Protein AF-A0A838W2P3-F1 (afdb_monomer)

Mean predicted aligned error: 6.41 Å

Radius of gyration: 11.05 Å; Cα contacts (8 Å, |Δi|>4): 84; chains: 1; bounding box: 25×29×25 Å

Sequence (50 aa):
MLKPFTEDNGKLKFCITCGNKATSEALFAVGDGAILVEKYCDTCAKKEAR

Foldseek 3Di:
DKDFDDPPDPDFDAAPPPRHGFGIWDWDDPDPRDTDIGTHHPVVVVVVVD

Nearest PDB structures (foldseek):
  4e1r-assembly1_A  TM=6.556E-01  e=9.934E-01  Mycobacterium tuberculosis
  6y2l-assembly1_LW  TM=4.844E-01  e=1.060E+00  Homo sapiens
  9c62-assembly1_H  TM=3.692E-01  e=7.458E+00  Homo sapiens
  5etx-assembly3_C  TM=3.130E-01  e=4.433E+00  Hepacivirus hominis

Secondary structure (DSSP, 8-state):
--EE----SS--PBPTTTSSBP-EEEEEEEETTEEEEEEE-HHHHHHHT-

Structure (mmCIF, N/CA/C/O backbone):
data_AF-A0A838W2P3-F1
#
_entry.id   AF-A0A838W2P3-F1
#
loop_
_atom_site.group_PDB
_atom_site.id
_atom_site.type_symbol
_atom_site.label_atom_id
_atom_site.label_alt_id
_atom_site.label_comp_id
_atom_site.label_asym_id
_atom_site.label_entity_id
_atom_site.label_seq_id
_atom_site.pdbx_PDB_ins_code
_atom_site.Cartn_x
_atom_site.Cartn_y
_atom_site.Cartn_z
_atom_site.occupancy
_atom_site.B_iso_or_equiv
_atom_site.auth_seq_id
_atom_site.auth_comp_id
_atom_site.auth_asym_id
_atom_site.auth_atom_id
_atom_site.pdbx_PDB_model_num
ATOM 1 N N . MET A 1 1 ? 5.987 -5.214 -0.854 1.00 59.16 1 MET A N 1
ATOM 2 C CA . MET A 1 1 ? 6.239 -5.156 0.605 1.00 59.16 1 MET A CA 1
ATOM 3 C C . MET A 1 1 ? 5.930 -3.738 1.067 1.00 59.16 1 MET A C 1
ATOM 5 O O . MET A 1 1 ? 6.594 -2.817 0.605 1.00 59.16 1 MET A O 1
ATOM 9 N N . LEU A 1 2 ? 4.878 -3.555 1.867 1.00 71.94 2 LEU A N 1
ATOM 10 C CA . LEU A 1 2 ? 4.461 -2.240 2.371 1.00 71.94 2 LEU A CA 1
ATOM 11 C C . LEU A 1 2 ? 5.372 -1.817 3.523 1.00 71.94 2 LEU A C 1
ATOM 13 O O . LEU A 1 2 ? 5.680 -2.631 4.395 1.00 71.94 2 LEU A O 1
ATOM 17 N N . LYS A 1 3 ? 5.813 -0.560 3.515 1.00 75.44 3 LYS A N 1
ATOM 18 C CA . LYS A 1 3 ? 6.619 0.023 4.589 1.00 75.44 3 LYS A CA 1
ATOM 19 C C . LYS A 1 3 ? 5.802 1.083 5.331 1.00 75.44 3 LYS A C 1
ATOM 21 O O . LYS A 1 3 ? 5.032 1.797 4.683 1.00 75.44 3 LYS A O 1
ATOM 26 N N . PRO A 1 4 ? 5.951 1.190 6.664 1.00 72.12 4 PRO A N 1
ATOM 27 C CA . PRO A 1 4 ? 5.335 2.272 7.418 1.00 72.12 4 PRO A CA 1
ATOM 28 C C . PRO A 1 4 ? 5.870 3.607 6.896 1.00 72.12 4 PRO A C 1
ATOM 30 O O . PRO A 1 4 ? 7.081 3.798 6.784 1.00 72.12 4 PRO A O 1
ATOM 33 N N . PHE A 1 5 ? 4.954 4.503 6.542 1.00 70.00 5 PHE A N 1
ATOM 34 C CA . PHE A 1 5 ? 5.272 5.841 6.068 1.00 70.00 5 PHE A CA 1
ATOM 35 C C . PHE A 1 5 ? 5.138 6.811 7.237 1.00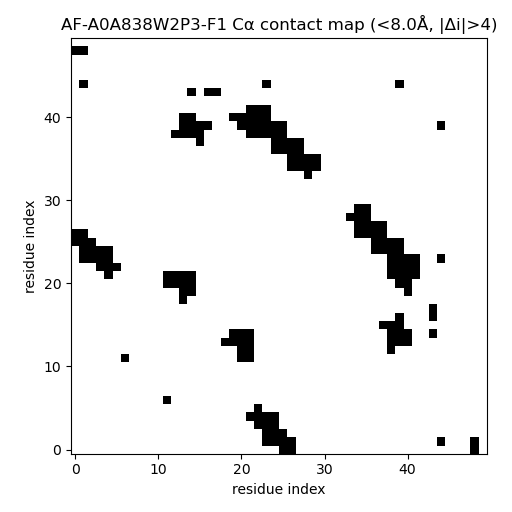 70.00 5 PHE A C 1
ATOM 37 O O . PHE A 1 5 ? 4.030 7.099 7.690 1.00 70.00 5 PHE A O 1
ATOM 44 N N . THR A 1 6 ? 6.266 7.327 7.718 1.00 62.91 6 THR A N 1
ATOM 45 C CA . THR A 1 6 ? 6.278 8.414 8.699 1.00 62.91 6 THR A CA 1
ATOM 46 C C . THR A 1 6 ? 6.259 9.739 7.940 1.00 62.91 6 THR A C 1
ATOM 48 O O . THR A 1 6 ? 7.159 10.031 7.153 1.00 62.91 6 THR A O 1
ATOM 51 N N . GLU A 1 7 ? 5.202 10.530 8.126 1.00 63.75 7 GLU A N 1
ATOM 52 C CA . GLU A 1 7 ? 5.096 11.877 7.561 1.00 63.75 7 GLU A CA 1
ATOM 53 C C . GLU A 1 7 ? 6.166 12.796 8.162 1.00 63.75 7 GLU A C 1
ATOM 55 O O . GLU A 1 7 ? 6.019 13.269 9.283 1.00 63.75 7 GLU A O 1
ATOM 60 N N . ASP A 1 8 ? 7.223 13.074 7.402 1.00 59.09 8 ASP A N 1
ATOM 61 C CA . ASP A 1 8 ? 8.319 13.947 7.849 1.00 59.09 8 ASP A CA 1
ATOM 62 C C . ASP A 1 8 ? 8.076 15.441 7.545 1.00 59.09 8 ASP A C 1
ATOM 64 O O . ASP A 1 8 ? 8.738 16.308 8.097 1.00 59.09 8 ASP A O 1
ATOM 68 N N . ASN A 1 9 ? 7.107 15.785 6.681 1.00 59.28 9 ASN A N 1
ATOM 69 C CA . ASN A 1 9 ? 7.104 17.115 6.048 1.00 59.28 9 ASN A CA 1
ATOM 70 C C . ASN A 1 9 ? 5.728 17.802 5.921 1.00 59.28 9 ASN A C 1
ATOM 72 O O . ASN A 1 9 ? 5.476 18.525 4.957 1.00 59.28 9 ASN A O 1
ATOM 76 N N . GLY A 1 10 ? 4.795 17.532 6.844 1.00 57.34 10 GLY A N 1
ATOM 77 C CA . GLY A 1 10 ? 3.524 18.271 6.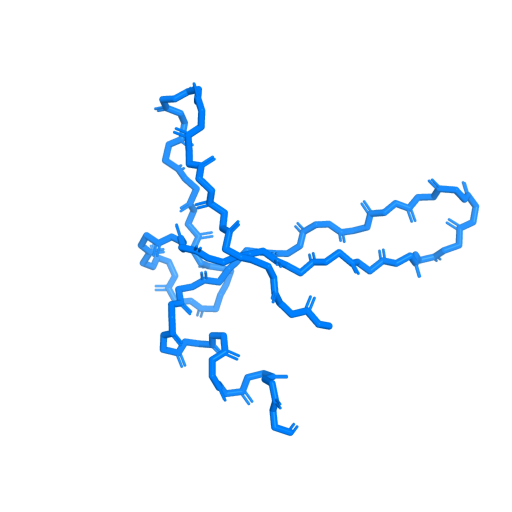996 1.00 57.34 10 GLY A CA 1
ATOM 78 C C . GLY A 1 10 ? 2.507 18.174 5.844 1.00 57.34 10 GLY A C 1
ATOM 79 O O . GLY A 1 10 ? 1.393 18.683 5.959 1.00 57.34 10 GLY A O 1
ATOM 80 N N . LYS A 1 11 ? 2.846 17.516 4.730 1.00 63.75 11 LYS A N 1
ATOM 81 C CA . LYS A 1 11 ? 1.912 17.218 3.640 1.00 63.75 11 LYS A CA 1
ATOM 82 C C . LYS A 1 11 ? 1.191 15.908 3.929 1.00 63.75 11 LYS A C 1
ATOM 84 O O . LYS A 1 11 ? 1.715 14.843 3.601 1.00 63.75 11 LYS A O 1
ATOM 89 N N . LEU A 1 12 ? -0.022 16.027 4.471 1.00 65.25 12 LEU A N 1
ATOM 90 C CA . LEU A 1 12 ? -0.990 14.936 4.585 1.00 65.25 12 LEU A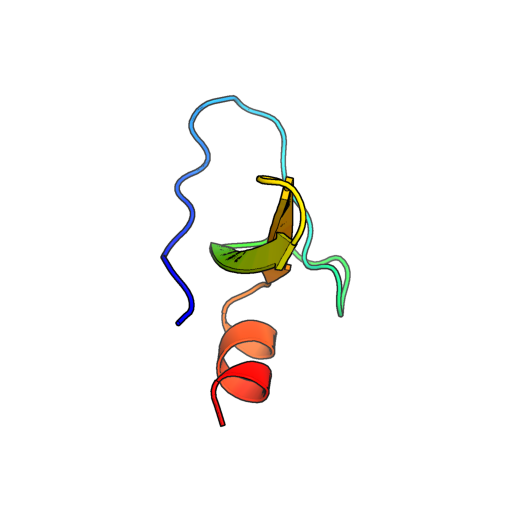 CA 1
ATOM 91 C C . LEU A 1 12 ? -1.089 14.193 3.255 1.00 65.25 12 LEU A C 1
ATOM 93 O O . LEU A 1 12 ? -1.508 14.751 2.239 1.00 65.25 12 LEU A O 1
ATOM 97 N N . LYS A 1 13 ? -0.664 12.929 3.260 1.00 78.75 13 LYS A N 1
ATOM 98 C CA . LYS A 1 13 ? -0.818 12.037 2.112 1.00 78.75 13 LYS A CA 1
ATOM 99 C C . LYS A 1 13 ? -2.014 11.127 2.338 1.00 78.75 13 LYS A C 1
ATOM 101 O O 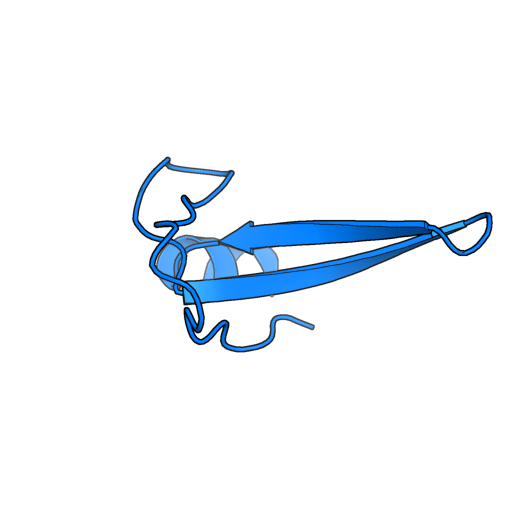. LYS A 1 13 ? -2.213 10.596 3.429 1.00 78.75 13 LYS A O 1
ATOM 106 N N . PHE A 1 14 ? -2.810 10.966 1.291 1.00 86.12 14 PHE A N 1
ATOM 107 C CA . PHE A 1 14 ? -4.058 10.217 1.332 1.00 86.12 14 PHE A CA 1
ATOM 108 C C . PHE A 1 14 ? -3.882 8.839 0.700 1.00 86.12 14 PHE A C 1
ATOM 110 O O . 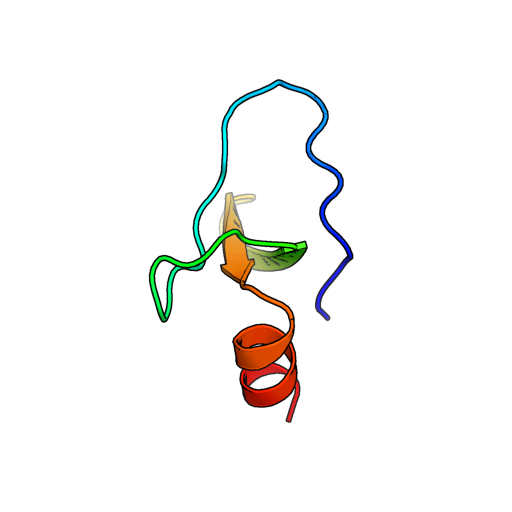PHE A 1 14 ? -3.037 8.632 -0.171 1.00 86.12 14 PHE A O 1
ATOM 117 N N . CYS A 1 15 ? -4.674 7.889 1.178 1.00 89.25 15 CYS A N 1
ATOM 118 C CA . CYS A 1 15 ? -4.757 6.544 0.654 1.00 89.25 15 CYS A CA 1
ATOM 119 C C . CYS A 1 15 ? -5.353 6.593 -0.750 1.00 89.25 15 CYS A C 1
ATOM 121 O O . CYS A 1 15 ? -6.466 7.091 -0.923 1.00 89.25 15 CYS A O 1
ATOM 123 N N . ILE A 1 16 ? -4.651 6.019 -1.725 1.00 87.62 16 ILE A N 1
ATOM 124 C CA . ILE A 1 16 ? -5.097 5.985 -3.123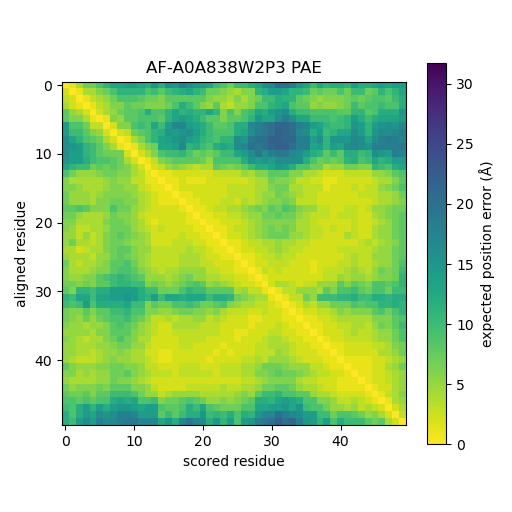 1.00 87.62 16 ILE A CA 1
ATOM 125 C C . ILE A 1 16 ? -6.433 5.247 -3.300 1.00 87.62 16 ILE A C 1
ATOM 127 O O . ILE A 1 16 ? -7.216 5.585 -4.179 1.00 87.62 16 ILE A O 1
ATOM 131 N N . THR A 1 17 ? -6.731 4.285 -2.424 1.00 89.19 17 THR A N 1
ATOM 132 C CA . THR A 1 17 ? -7.936 3.451 -2.506 1.00 89.19 17 THR A CA 1
ATOM 133 C C . THR A 1 17 ? -9.183 4.105 -1.907 1.00 89.19 17 THR A C 1
ATOM 135 O O . THR A 1 17 ? -10.282 3.887 -2.404 1.00 89.19 17 THR A O 1
ATOM 138 N N . CYS A 1 18 ? -9.054 4.847 -0.801 1.00 90.12 18 CYS A N 1
ATOM 139 C CA . CYS A 1 18 ? -10.219 5.315 -0.033 1.00 90.12 18 CYS A CA 1
ATOM 140 C C . CYS A 1 18 ? -10.163 6.781 0.412 1.00 90.12 18 CYS A C 1
ATOM 142 O O . CYS A 1 18 ? -11.080 7.237 1.088 1.00 90.12 18 CYS A O 1
ATOM 144 N N . GLY A 1 19 ? -9.091 7.512 0.103 1.00 86.88 19 GLY A N 1
ATOM 145 C CA . GLY A 1 19 ? -8.947 8.923 0.467 1.00 86.88 19 GLY A CA 1
ATOM 146 C C . GLY A 1 19 ? -8.699 9.196 1.956 1.00 86.88 19 GLY A C 1
ATOM 147 O O . GLY A 1 19 ? -8.466 10.341 2.320 1.00 86.88 19 GLY A O 1
ATOM 148 N N . ASN A 1 20 ? -8.700 8.180 2.828 1.00 89.19 20 ASN A N 1
ATOM 149 C CA . ASN A 1 20 ? -8.312 8.339 4.235 1.00 89.19 20 ASN A CA 1
ATOM 150 C C . ASN A 1 20 ? -6.820 8.652 4.380 1.00 89.19 20 ASN A C 1
ATOM 152 O O . ASN A 1 20 ? -6.041 8.434 3.457 1.00 89.19 20 ASN A O 1
ATOM 156 N N . LYS A 1 21 ? -6.394 9.101 5.562 1.00 87.00 21 LYS A N 1
ATOM 157 C CA . LYS A 1 21 ? -4.975 9.322 5.869 1.00 87.00 21 LYS A CA 1
ATOM 158 C C . LYS A 1 21 ? -4.140 8.064 5.575 1.00 87.00 21 LYS A C 1
ATOM 160 O O . LYS A 1 21 ? -4.447 6.984 6.082 1.00 87.00 21 LYS A O 1
ATOM 165 N N . ALA A 1 22 ? -3.102 8.200 4.751 1.00 88.44 22 ALA A N 1
ATOM 166 C CA . ALA A 1 22 ? -2.176 7.110 4.473 1.00 88.44 22 ALA A CA 1
ATOM 167 C C . ALA A 1 22 ? -1.166 6.952 5.614 1.00 88.44 22 ALA A C 1
ATOM 169 O O . ALA A 1 22 ? -0.636 7.935 6.126 1.00 88.44 22 ALA A O 1
ATOM 170 N N . THR A 1 23 ? -0.888 5.706 5.978 1.00 86.75 23 THR A N 1
ATOM 171 C CA . THR A 1 23 ? 0.055 5.315 7.042 1.00 86.75 23 THR A CA 1
ATOM 172 C C . THR A 1 23 ? 1.150 4.390 6.524 1.00 86.75 23 THR A C 1
ATOM 174 O O . THR A 1 23 ? 2.160 4.172 7.187 1.00 86.75 23 THR A O 1
ATOM 177 N N . SER A 1 24 ? 0.968 3.843 5.323 1.00 86.12 24 SER A N 1
ATOM 178 C CA . SER A 1 24 ? 1.900 2.938 4.666 1.00 86.12 24 SER A CA 1
ATOM 179 C C . SER A 1 24 ? 2.149 3.378 3.232 1.00 86.12 24 SER A C 1
ATOM 181 O O . SER A 1 24 ? 1.290 3.985 2.585 1.00 86.12 24 SER A O 1
ATOM 183 N N . GLU A 1 25 ? 3.319 3.037 2.714 1.00 86.69 25 GLU A N 1
ATOM 184 C CA . GLU A 1 25 ? 3.652 3.209 1.307 1.00 86.69 25 GLU A CA 1
ATOM 185 C C . GLU A 1 25 ? 4.224 1.931 0.700 1.00 86.69 25 GLU A C 1
ATOM 187 O O . GLU A 1 25 ? 4.890 1.131 1.362 1.00 86.69 25 GLU A O 1
ATOM 192 N N . ALA A 1 26 ? 3.931 1.739 -0.578 1.00 86.12 26 ALA A N 1
ATOM 193 C CA . ALA A 1 26 ? 4.484 0.693 -1.408 1.00 86.12 26 ALA A CA 1
ATOM 194 C C . ALA A 1 26 ? 5.328 1.337 -2.505 1.00 86.12 26 ALA A C 1
ATOM 196 O O . ALA A 1 26 ? 4.959 2.355 -3.089 1.00 86.12 26 ALA A O 1
ATOM 197 N N . LEU A 1 27 ? 6.487 0.737 -2.746 1.00 87.19 27 LEU A N 1
ATOM 198 C CA . LEU A 1 27 ? 7.459 1.184 -3.729 1.00 87.19 27 LEU A CA 1
ATOM 199 C C . LEU A 1 27 ? 7.511 0.117 -4.817 1.00 87.19 27 LEU A C 1
ATOM 201 O O . LEU A 1 27 ? 7.888 -1.023 -4.536 1.00 87.19 27 LEU A O 1
ATOM 205 N N . PHE A 1 28 ? 7.138 0.486 -6.035 1.00 85.75 28 PHE A N 1
ATOM 206 C CA . PHE A 1 28 ? 7.155 -0.394 -7.196 1.00 85.75 28 PHE A CA 1
ATOM 207 C C . PHE A 1 28 ? 8.163 0.135 -8.208 1.00 85.75 28 PHE A C 1
ATOM 209 O O . PHE A 1 28 ? 8.043 1.260 -8.686 1.00 85.75 28 PHE A O 1
ATOM 216 N N . ALA A 1 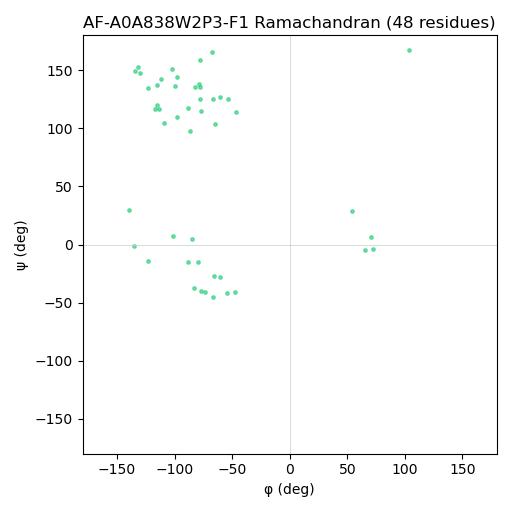29 ? 9.168 -0.671 -8.539 1.00 89.12 29 ALA A N 1
ATOM 217 C CA . ALA A 1 29 ? 10.071 -0.358 -9.637 1.00 89.12 29 ALA A CA 1
ATOM 218 C C . ALA A 1 29 ? 9.351 -0.667 -10.955 1.00 89.12 29 ALA A C 1
ATOM 220 O O . ALA A 1 29 ? 9.021 -1.823 -11.213 1.00 89.12 29 ALA A O 1
ATOM 221 N N . VAL A 1 30 ? 9.086 0.359 -11.765 1.00 89.12 30 VAL A N 1
ATOM 222 C CA . VAL A 1 30 ? 8.292 0.236 -13.006 1.00 89.12 30 VAL A CA 1
ATOM 223 C C . VAL A 1 30 ? 9.150 0.198 -14.278 1.00 89.12 30 VAL A C 1
ATOM 225 O O . VAL A 1 30 ? 8.609 0.193 -15.377 1.00 89.12 30 VAL A O 1
ATOM 228 N N . GLY A 1 31 ? 10.478 0.120 -14.137 1.00 87.38 31 GLY A N 1
ATOM 229 C CA . GLY A 1 31 ? 11.438 0.187 -15.247 1.00 87.38 31 GLY A CA 1
ATOM 230 C C . GLY A 1 31 ? 12.127 1.5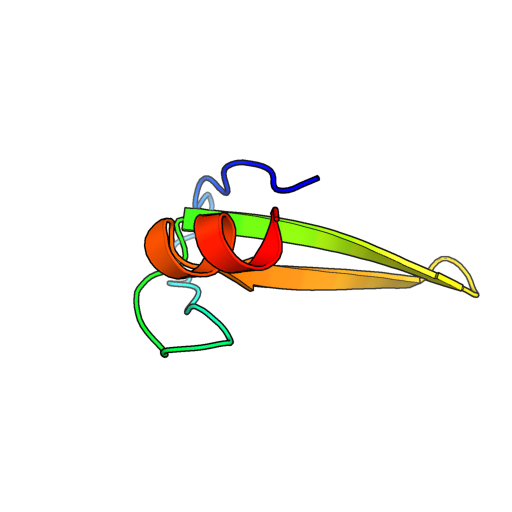51 -15.337 1.00 87.38 31 GLY A C 1
ATOM 231 O O . GLY A 1 31 ? 11.739 2.487 -14.644 1.00 87.38 31 GLY A O 1
ATOM 232 N N . ASP A 1 32 ? 13.199 1.642 -16.128 1.00 89.50 32 ASP A N 1
ATOM 233 C CA . ASP A 1 32 ? 13.912 2.898 -16.442 1.00 89.50 32 ASP A CA 1
ATOM 234 C C . ASP A 1 32 ? 14.371 3.727 -15.223 1.00 89.50 32 ASP A C 1
ATOM 236 O O . ASP A 1 32 ? 14.474 4.951 -15.268 1.00 89.50 32 ASP A O 1
ATOM 240 N N . GLY A 1 33 ? 14.640 3.060 -14.095 1.00 88.06 33 GLY A N 1
ATOM 241 C CA . GLY A 1 33 ? 15.009 3.724 -12.840 1.00 88.06 33 GLY A CA 1
ATOM 242 C C . GLY A 1 33 ? 13.860 4.484 -12.163 1.00 88.06 33 GLY A C 1
ATOM 243 O O . GLY A 1 33 ? 14.082 5.145 -11.149 1.00 88.06 33 GLY A O 1
ATOM 244 N N . ALA A 1 34 ? 12.633 4.379 -12.676 1.00 91.19 34 ALA A N 1
ATOM 245 C CA . ALA A 1 34 ? 11.453 4.977 -12.079 1.00 91.19 34 ALA A CA 1
ATOM 246 C C . ALA A 1 34 ? 10.886 4.095 -10.957 1.00 91.19 34 ALA A C 1
ATOM 248 O O . ALA A 1 34 ? 10.739 2.874 -11.088 1.00 91.19 34 ALA A O 1
ATOM 249 N N . ILE A 1 35 ? 10.527 4.744 -9.846 1.00 89.75 35 ILE A N 1
ATOM 250 C CA . ILE A 1 35 ? 9.842 4.116 -8.716 1.00 89.75 35 ILE A CA 1
ATOM 251 C C . ILE A 1 35 ? 8.473 4.769 -8.557 1.00 89.75 35 ILE A C 1
ATOM 253 O O . ILE A 1 35 ? 8.366 5.957 -8.253 1.00 89.75 35 ILE A O 1
ATOM 257 N N . LEU A 1 36 ? 7.424 3.974 -8.737 1.00 86.00 36 LEU A N 1
ATOM 258 C CA . LEU A 1 36 ? 6.065 4.347 -8.388 1.00 86.00 36 LEU A CA 1
ATOM 259 C C . LEU A 1 36 ? 5.891 4.197 -6.874 1.00 86.00 36 LEU A C 1
ATOM 261 O O . LEU A 1 36 ? 6.160 3.137 -6.306 1.00 86.00 36 LEU A O 1
ATOM 265 N N . VAL A 1 37 ? 5.451 5.272 -6.224 1.00 86.38 37 VAL A N 1
ATOM 266 C CA . VAL A 1 37 ? 5.183 5.290 -4.783 1.00 86.38 37 VAL A CA 1
ATOM 267 C C . VAL A 1 37 ? 3.678 5.372 -4.580 1.00 86.38 37 VAL A C 1
ATOM 269 O O . VAL A 1 37 ? 3.083 6.440 -4.735 1.00 86.38 37 VAL A O 1
ATOM 272 N N . GLU A 1 38 ? 3.068 4.261 -4.195 1.00 88.25 38 GLU A N 1
ATOM 273 C CA . GLU A 1 38 ? 1.651 4.212 -3.845 1.00 88.25 38 GLU A CA 1
ATOM 274 C C . GLU A 1 38 ? 1.475 4.287 -2.331 1.00 88.25 38 GLU A C 1
ATOM 276 O O . GLU A 1 38 ? 2.293 3.780 -1.562 1.00 88.25 38 GLU A O 1
ATOM 281 N N . LYS A 1 39 ? 0.416 4.956 -1.876 1.00 87.94 39 LYS A N 1
ATOM 282 C CA . LYS A 1 39 ? 0.182 5.221 -0.452 1.00 87.94 39 LYS A CA 1
ATOM 283 C C . LYS A 1 39 ? -1.164 4.684 -0.021 1.00 87.94 39 LYS A C 1
ATOM 285 O O . LYS A 1 39 ? -2.178 4.915 -0.677 1.00 87.94 39 LYS A O 1
ATOM 290 N N . TYR A 1 40 ? -1.170 4.005 1.118 1.00 88.94 40 TYR A N 1
ATOM 291 C CA . TYR A 1 40 ? -2.323 3.282 1.632 1.00 88.94 40 TYR A CA 1
ATOM 292 C C . TYR A 1 40 ? -2.519 3.562 3.121 1.00 88.94 40 TYR A C 1
ATOM 294 O O . TYR A 1 40 ? -1.565 3.805 3.860 1.00 88.94 40 TYR A O 1
ATOM 302 N N . CYS A 1 41 ? -3.768 3.528 3.576 1.00 89.62 41 CYS A N 1
ATOM 303 C CA . CYS A 1 41 ? -4.068 3.402 5.000 1.00 89.62 41 CYS A CA 1
ATOM 304 C C . CYS A 1 41 ? -3.880 1.942 5.436 1.00 89.62 41 CYS A C 1
ATOM 306 O O . CYS A 1 41 ? -3.971 1.041 4.603 1.00 89.62 41 CYS A O 1
ATOM 308 N N . ASP A 1 42 ? -3.688 1.695 6.731 1.00 85.69 42 ASP A N 1
ATOM 309 C CA . ASP A 1 42 ? -3.526 0.348 7.305 1.00 85.69 42 ASP A CA 1
ATOM 310 C C . ASP A 1 42 ? -4.577 -0.661 6.824 1.00 85.69 42 ASP A C 1
ATOM 312 O O . ASP A 1 42 ? -4.269 -1.818 6.538 1.00 85.69 42 ASP A O 1
ATOM 316 N N . THR A 1 43 ? -5.832 -0.227 6.714 1.00 88.25 43 THR A N 1
ATOM 317 C CA . THR A 1 43 ? -6.936 -1.090 6.289 1.00 88.25 43 THR A CA 1
ATOM 318 C C . THR A 1 43 ? -6.793 -1.532 4.835 1.00 88.25 43 THR A C 1
ATOM 320 O O . THR A 1 43 ? -6.985 -2.709 4.537 1.00 88.25 43 THR A O 1
ATOM 323 N N . CYS A 1 44 ? -6.460 -0.609 3.931 1.00 88.44 44 CYS A N 1
ATOM 324 C CA . CYS A 1 44 ? -6.253 -0.921 2.517 1.00 88.44 44 CYS A CA 1
ATOM 325 C C . CYS A 1 44 ? -4.929 -1.660 2.310 1.00 88.44 44 CYS A C 1
ATOM 327 O O . CYS A 1 44 ? -4.905 -2.665 1.617 1.00 88.44 44 CYS A O 1
ATOM 329 N N .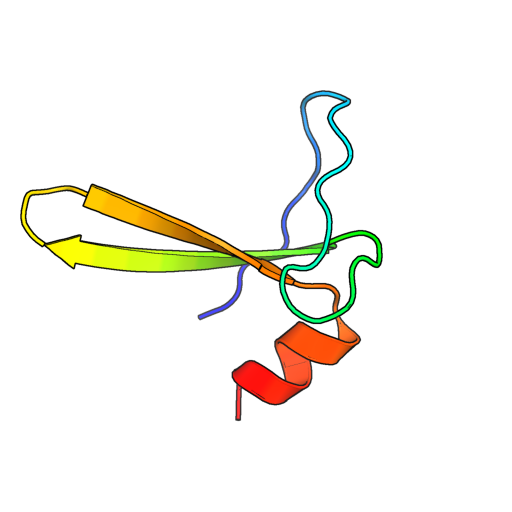 ALA A 1 45 ? -3.866 -1.259 3.007 1.00 85.75 45 ALA A N 1
ATOM 330 C CA . ALA A 1 45 ? -2.566 -1.920 2.978 1.00 85.75 45 ALA A CA 1
ATOM 331 C C . ALA A 1 45 ? -2.671 -3.420 3.315 1.00 85.75 45 ALA A C 1
ATOM 333 O O . ALA A 1 45 ? -2.079 -4.253 2.636 1.00 85.75 45 ALA A O 1
ATOM 334 N N . LYS A 1 46 ? -3.483 -3.791 4.314 1.00 80.94 46 LYS A N 1
ATOM 335 C CA . LYS A 1 46 ? -3.740 -5.200 4.662 1.00 80.94 46 LYS A CA 1
ATOM 336 C C . LYS A 1 46 ? -4.489 -5.983 3.582 1.00 80.94 46 LYS A C 1
ATOM 338 O O . LYS A 1 46 ? -4.344 -7.200 3.534 1.00 80.94 46 LYS A O 1
ATOM 343 N N . LYS A 1 47 ? -5.298 -5.321 2.749 1.00 75.44 47 LYS A N 1
ATOM 344 C CA . LYS A 1 47 ? -5.997 -5.965 1.625 1.00 75.44 47 LYS A CA 1
ATOM 345 C C . LYS A 1 47 ? -5.059 -6.221 0.449 1.00 75.44 47 LYS A C 1
ATOM 347 O O . LYS A 1 47 ? -5.129 -7.293 -0.133 1.00 75.44 47 LYS A O 1
ATOM 352 N N . GLU A 1 48 ? -4.166 -5.276 0.165 1.00 66.69 48 GLU A N 1
ATOM 353 C CA . GLU A 1 48 ? -3.204 -5.362 -0.945 1.00 66.69 48 GLU A CA 1
ATOM 354 C C . GLU A 1 48 ? -1.975 -6.237 -0.620 1.00 66.69 48 GLU A C 1
ATOM 356 O O . GLU A 1 48 ? -1.219 -6.611 -1.509 1.00 66.69 48 GLU A O 1
ATOM 361 N N . ALA A 1 49 ? -1.742 -6.560 0.657 1.00 59.66 49 ALA A N 1
ATOM 362 C CA . ALA A 1 49 ? -0.653 -7.438 1.098 1.00 59.66 49 ALA A CA 1
ATOM 363 C C . ALA A 1 49 ? -0.986 -8.944 1.034 1.00 59.66 49 ALA A C 1
ATOM 365 O O . ALA A 1 49 ? -0.192 -9.747 1.531 1.00 59.66 49 ALA A O 1
ATOM 366 N N . ARG A 1 50 ? -2.161 -9.314 0.510 1.00 49.06 50 ARG A N 1
ATOM 367 C CA . ARG A 1 50 ? -2.660 -10.693 0.468 1.00 49.06 50 ARG A CA 1
ATOM 368 C C . ARG A 1 50 ? -2.357 -11.384 -0.855 1.00 49.06 50 ARG A C 1
ATOM 370 O O . ARG A 1 50 ? -2.504 -10.728 -1.904 1.00 49.06 50 ARG A O 1
#

pLDDT: mean 80.05, std 11.6, range [49.06, 91.19]

Solvent-accessible surface area (backbone atoms only — not comparable to full-atom values): 3142 Å² total; per-residue (Å²): 124,77,40,83,46,77,84,86,73,89,69,88,51,50,10,79,88,76,64,45,70,35,44,28,33,34,76,42,79,76,55,98,90,42,68,50,76,48,38,23,22,68,74,56,44,63,61,72,73,106